Protein AF-A0A157ZU23-F1 (afdb_monomer)

Solvent-accessible surface area (backbone atoms only — not comparable to full-atom values): 8243 Å² total; per-residue (Å²): 116,68,64,63,53,50,52,46,50,53,50,59,50,55,56,52,58,66,78,33,81,89,51,60,60,65,58,28,46,33,52,41,35,35,52,50,30,45,47,37,69,76,36,25,72,59,53,50,55,42,74,74,29,70,69,54,45,63,60,47,52,63,51,51,52,53,48,21,50,50,51,48,52,53,48,14,63,70,57,73,46,77,67,54,74,68,62,32,53,52,51,33,50,52,41,43,50,53,52,51,52,52,53,49,54,50,40,38,42,48,62,70,54,36,63,69,56,36,71,78,30,77,46,42,62,52,46,14,52,54,52,34,52,54,49,48,63,57,47,48,56,72,46,67,56,70,87,79,82,74,133

Radius of gyration: 16.33 Å; Cα contacts (8 Å, |Δi|>4): 102; chains: 1; bounding box: 37×32×54 Å

Mean predicted aligned error: 6.75 Å

Secondary structure (DSSP, 8-state):
-HHHHHHHHHHHHHHHHHTTTTS-HHHHHHHHHHHHHHHHHH-HHHHHHHHT-HHHHHHHHHHHHHHHHHHHHHHHHHTTS---HHHHHHHHHHHHHHHHHHHHHHHIIIII--HHHHHH--SHHHHHHHHHHHHHHHHHHHHH-------

Organism: NCBI:txid1777144

Foldseek 3Di:
DVVVLVVVVVVLVVVLVVPQPPDDVLVSLLVSQLSVLVCCQVPVVSLVVLVPDPVSVVVVPVVLLVVLLVVQQSLCVQLVHHQDDPLSVVSSVVSSVLVVCSSVLSCCVRHVVPPVSCVCQVDSSRSSVVSSVVVCVVSCVSSVDDPPPDD

pLDDT: mean 82.94, std 15.42, range [38.16, 97.88]

Sequence (151 aa):
MFEVLNMFFDYIEGSRVSSSRNLPADDAILKANLWYSRAYASNANLFTAIHRNAELCKIREPRNDQWAMKVVHVSGRRRGRKFTGAERVEYAGTIRILITMTIETLSERYINNDALISEAFPGPDDIAKKISAIWHEVMKRYEAAPATGTA

Structure (mmCIF, N/CA/C/O backbone):
data_AF-A0A157ZU23-F1
#
_entry.id   AF-A0A157ZU23-F1
#
loop_
_atom_site.group_PDB
_atom_site.id
_atom_site.type_symbol
_atom_site.label_atom_id
_atom_site.label_alt_id
_atom_site.label_comp_id
_atom_site.label_asym_id
_atom_site.label_entity_id
_atom_site.label_seq_id
_atom_site.pdbx_PDB_ins_code
_atom_site.Cartn_x
_atom_site.Cartn_y
_atom_site.Cartn_z
_atom_site.occupancy
_atom_site.B_iso_or_equiv
_atom_site.auth_seq_id
_atom_site.auth_comp_id
_atom_site.auth_asym_id
_atom_site.auth_atom_id
_atom_site.pdbx_PDB_model_num
ATOM 1 N N . MET A 1 1 ? 2.911 18.208 -20.144 1.00 50.69 1 MET A N 1
ATOM 2 C CA . MET A 1 1 ? 3.487 17.083 -19.362 1.00 50.69 1 MET A CA 1
ATOM 3 C C . MET A 1 1 ? 2.789 16.907 -18.008 1.00 50.69 1 MET A C 1
ATOM 5 O O . MET A 1 1 ? 2.430 15.783 -17.695 1.00 50.69 1 MET A O 1
ATOM 9 N N . PHE A 1 2 ? 2.504 17.980 -17.252 1.00 54.06 2 PHE A N 1
ATOM 10 C CA . PHE A 1 2 ? 1.760 17.903 -15.978 1.00 54.06 2 PHE A CA 1
ATOM 11 C C . PHE A 1 2 ? 0.297 17.433 -16.099 1.00 54.06 2 PHE A C 1
ATOM 13 O O . PHE A 1 2 ? -0.149 16.661 -15.260 1.00 54.06 2 PHE A O 1
ATOM 20 N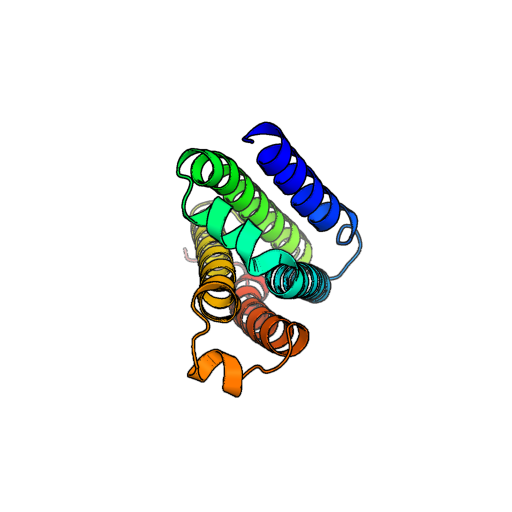 N . GLU A 1 3 ? -0.436 17.817 -17.151 1.00 56.53 3 GLU A N 1
ATOM 21 C CA . GLU A 1 3 ? -1.835 17.380 -17.344 1.00 56.53 3 GLU A CA 1
ATOM 22 C C . GLU A 1 3 ? -1.979 15.867 -17.528 1.00 56.53 3 GLU A C 1
ATOM 24 O O . GLU A 1 3 ? -2.853 15.260 -16.923 1.00 56.53 3 GLU A O 1
ATOM 29 N N . VAL A 1 4 ? -1.093 15.239 -18.307 1.00 56.56 4 VAL A N 1
ATOM 30 C CA . VAL A 1 4 ? -1.120 13.784 -18.535 1.00 56.56 4 VAL A CA 1
ATOM 31 C C . VAL A 1 4 ? -0.826 13.024 -17.240 1.00 56.56 4 VAL A C 1
ATOM 33 O O . VAL A 1 4 ? -1.454 12.006 -16.972 1.00 56.56 4 VAL A O 1
ATOM 36 N N . LEU A 1 5 ? 0.084 13.543 -16.408 1.00 57.50 5 LEU A N 1
ATOM 37 C CA . LEU A 1 5 ? 0.408 12.957 -15.106 1.00 57.50 5 LEU A CA 1
ATOM 38 C C . LEU A 1 5 ? -0.744 13.134 -14.105 1.00 57.50 5 LEU A C 1
ATOM 40 O O . LEU A 1 5 ? -1.093 12.177 -13.422 1.00 57.50 5 LEU A O 1
ATOM 44 N N . ASN A 1 6 ? -1.398 14.299 -14.077 1.00 55.69 6 ASN A N 1
ATOM 45 C CA . ASN A 1 6 ? -2.592 14.534 -13.255 1.00 55.69 6 ASN A CA 1
ATOM 46 C C . ASN A 1 6 ? -3.784 13.669 -13.689 1.00 55.69 6 ASN A C 1
ATOM 48 O O . ASN A 1 6 ? -4.418 13.036 -12.852 1.00 55.69 6 ASN A O 1
ATOM 52 N N . MET A 1 7 ? -4.047 13.571 -14.994 1.00 58.19 7 MET A N 1
ATOM 53 C CA . MET A 1 7 ? -5.101 12.716 -15.543 1.00 58.19 7 MET A CA 1
ATOM 54 C C . MET A 1 7 ? -4.823 11.236 -15.264 1.00 58.19 7 MET A C 1
ATOM 56 O O . MET A 1 7 ? -5.742 10.472 -14.974 1.00 58.19 7 MET A O 1
ATOM 60 N N . PHE A 1 8 ? -3.551 10.829 -15.297 1.00 60.91 8 PHE A N 1
ATOM 61 C CA . PHE A 1 8 ? -3.145 9.493 -14.886 1.00 60.91 8 PHE A CA 1
ATOM 62 C C . PHE A 1 8 ? -3.423 9.258 -13.399 1.00 60.91 8 PHE A C 1
ATOM 64 O O . PHE A 1 8 ? -4.016 8.238 -13.075 1.00 60.91 8 PHE A O 1
ATOM 71 N N . PHE A 1 9 ? -3.103 10.198 -12.504 1.00 61.72 9 PHE A N 1
ATOM 72 C CA . PHE A 1 9 ? -3.485 10.098 -11.090 1.00 61.72 9 PHE A CA 1
ATOM 73 C C . PHE A 1 9 ? -4.997 9.986 -10.894 1.00 61.72 9 PHE A C 1
ATOM 75 O O . PHE A 1 9 ? -5.459 9.100 -10.178 1.00 61.72 9 PHE A O 1
ATOM 82 N N . ASP A 1 10 ? -5.780 10.824 -11.568 1.00 62.03 10 ASP A N 1
ATOM 83 C CA . ASP A 1 10 ? -7.240 10.782 -11.481 1.00 62.03 10 ASP A CA 1
ATOM 84 C C . ASP A 1 10 ? -7.806 9.448 -11.994 1.00 62.03 10 ASP A C 1
ATOM 86 O O . ASP A 1 10 ? -8.720 8.882 -11.390 1.00 62.03 10 ASP A O 1
ATOM 90 N N . TYR A 1 11 ? -7.216 8.889 -13.053 1.00 62.81 11 TYR A N 1
ATOM 91 C CA . TYR A 1 11 ? -7.568 7.575 -13.591 1.00 62.81 11 TYR A CA 1
ATOM 92 C C . TYR A 1 11 ? -7.179 6.424 -12.650 1.00 62.81 11 TYR A C 1
ATOM 94 O O . TYR A 1 11 ? -8.015 5.570 -12.335 1.00 62.81 11 TYR A O 1
ATOM 102 N N . ILE A 1 12 ? -5.930 6.412 -12.171 1.00 60.16 12 ILE A N 1
ATOM 103 C CA . ILE A 1 12 ? -5.393 5.466 -11.181 1.00 60.16 12 ILE A CA 1
ATOM 104 C C . ILE A 1 12 ? -6.323 5.396 -9.968 1.00 60.16 12 ILE A C 1
ATOM 106 O O . ILE A 1 12 ? -6.703 4.323 -9.494 1.00 60.16 12 ILE A O 1
ATOM 110 N N . GLU A 1 13 ? -6.730 6.556 -9.470 1.00 59.91 13 GLU A N 1
ATOM 111 C CA . GLU A 1 13 ? -7.409 6.664 -8.188 1.00 59.91 13 GLU A CA 1
ATOM 112 C C . GLU A 1 13 ? -8.930 6.537 -8.305 1.00 59.91 13 GLU A C 1
ATOM 114 O O . GLU A 1 13 ? -9.559 5.927 -7.435 1.00 59.91 13 GLU A O 1
ATOM 119 N N . GLY A 1 14 ? -9.533 7.005 -9.403 1.00 56.31 14 GLY A N 1
ATOM 120 C CA . GLY A 1 14 ? -10.939 6.747 -9.725 1.00 56.31 14 GLY A CA 1
ATOM 121 C C . GLY A 1 14 ? -11.224 5.249 -9.883 1.00 56.31 14 GLY A C 1
ATOM 122 O O . GLY A 1 14 ? -12.216 4.733 -9.356 1.00 56.31 14 GLY A O 1
ATOM 123 N N . SER A 1 15 ? -10.294 4.525 -10.510 1.00 56.72 15 SER A N 1
ATOM 124 C CA . SER A 1 15 ? -10.354 3.067 -10.691 1.00 56.72 15 SER A CA 1
ATOM 125 C C . SER A 1 15 ? -10.174 2.299 -9.373 1.00 56.72 15 SER A C 1
ATOM 127 O O . SER A 1 15 ? -10.842 1.288 -9.129 1.00 56.72 15 SER A O 1
ATOM 129 N N . ARG A 1 16 ? -9.316 2.802 -8.474 1.00 58.62 16 ARG A N 1
ATOM 130 C CA . ARG A 1 16 ? -9.091 2.242 -7.127 1.00 58.62 16 ARG A CA 1
ATOM 131 C C . ARG A 1 16 ? -10.356 2.294 -6.257 1.00 58.62 16 ARG A C 1
ATOM 133 O O . ARG A 1 16 ? -10.654 1.341 -5.535 1.00 58.62 16 ARG A O 1
ATOM 140 N N . VAL A 1 17 ? -11.108 3.396 -6.316 1.00 50.75 17 VAL A N 1
ATOM 141 C CA . VAL A 1 17 ? -12.274 3.653 -5.444 1.00 50.75 17 VAL A CA 1
ATOM 142 C C . VAL A 1 17 ? -13.557 2.965 -5.932 1.00 50.75 17 VAL A C 1
ATOM 144 O O . VAL A 1 17 ? -14.401 2.599 -5.112 1.00 50.75 17 VAL A O 1
ATOM 147 N N . SER A 1 18 ? -13.736 2.769 -7.242 1.00 50.38 18 SER A N 1
ATOM 148 C CA . SER A 1 18 ? -14.958 2.151 -7.788 1.00 50.38 18 SER A CA 1
ATOM 149 C C . SER A 1 18 ? -15.070 0.659 -7.458 1.00 50.38 18 SER A C 1
ATOM 151 O O . SER A 1 18 ? -16.164 0.136 -7.250 1.00 50.38 18 SER A O 1
ATOM 153 N N . SER A 1 19 ? -13.935 -0.028 -7.345 1.00 48.38 19 SER A N 1
ATOM 154 C CA . SER A 1 19 ? -13.885 -1.488 -7.347 1.00 48.38 19 SER A CA 1
ATOM 155 C C . SER A 1 19 ? -14.069 -2.154 -5.971 1.00 48.38 19 SER A C 1
ATOM 157 O O . SER A 1 19 ? -14.148 -3.383 -5.903 1.00 48.38 19 SER A O 1
ATOM 159 N N . SER A 1 20 ? -14.165 -1.368 -4.892 1.00 52.06 20 SER A N 1
ATOM 160 C CA . SER A 1 20 ? -14.112 -1.820 -3.488 1.00 52.06 20 SER A CA 1
ATOM 161 C C . SER A 1 20 ? -15.366 -1.516 -2.656 1.00 52.06 20 SER A C 1
ATOM 163 O O . SER A 1 20 ? -15.439 -1.894 -1.488 1.00 52.06 20 SER A O 1
ATOM 165 N N . ARG A 1 21 ? -16.374 -0.851 -3.236 1.00 53.19 21 ARG A N 1
ATOM 166 C CA . ARG A 1 21 ? -17.487 -0.240 -2.485 1.00 53.19 21 ARG A CA 1
ATOM 167 C C . ARG A 1 21 ? -18.384 -1.245 -1.728 1.00 53.19 21 ARG A C 1
ATOM 169 O O . ARG A 1 21 ? -18.990 -0.851 -0.737 1.00 53.19 21 ARG A O 1
ATOM 176 N N . ASN A 1 22 ? -18.393 -2.519 -2.142 1.00 59.53 22 ASN A N 1
ATOM 177 C CA . ASN A 1 22 ? -19.208 -3.603 -1.562 1.00 59.53 22 ASN A CA 1
ATOM 178 C C . ASN A 1 22 ? -18.387 -4.791 -1.014 1.00 59.53 22 ASN A C 1
ATOM 180 O O . ASN A 1 22 ? -18.965 -5.831 -0.712 1.00 59.53 22 ASN A O 1
ATOM 184 N N . LEU A 1 23 ? -17.057 -4.680 -0.915 1.00 60.06 23 LEU A N 1
ATOM 185 C CA . LEU A 1 23 ? -16.202 -5.790 -0.473 1.00 60.06 23 LEU A CA 1
ATOM 186 C C . LEU A 1 23 ? -15.902 -5.735 1.041 1.00 60.06 23 LEU A C 1
ATOM 188 O O . LEU A 1 23 ? -15.835 -4.640 1.622 1.00 60.06 23 LEU A O 1
ATOM 192 N N . PRO A 1 24 ? -15.642 -6.889 1.692 1.00 66.88 24 PRO A N 1
ATOM 193 C CA . PRO A 1 24 ? -14.839 -6.936 2.919 1.00 66.88 24 PRO A CA 1
ATOM 194 C C . PRO A 1 24 ? -13.533 -6.140 2.721 1.00 66.88 24 PRO A C 1
ATOM 196 O O . PRO A 1 24 ? -13.051 -6.028 1.600 1.00 66.88 24 PRO A O 1
ATOM 199 N N . ALA A 1 25 ? -12.957 -5.501 3.749 1.00 69.19 25 ALA A N 1
ATOM 200 C CA . ALA A 1 25 ? -11.850 -4.548 3.503 1.00 69.19 25 ALA A CA 1
ATOM 201 C C . ALA A 1 25 ? -10.601 -5.331 3.275 1.00 69.19 25 ALA A C 1
ATOM 203 O O . ALA A 1 25 ? -9.746 -4.813 2.585 1.00 69.19 25 ALA A O 1
ATOM 204 N N . ASP A 1 26 ? -10.520 -6.545 3.800 1.00 71.19 26 ASP A N 1
ATOM 205 C CA . ASP A 1 26 ? -9.399 -7.392 3.496 1.00 71.19 26 ASP A CA 1
ATOM 206 C C . ASP A 1 26 ? -9.351 -7.655 1.986 1.00 71.19 26 ASP A C 1
ATOM 208 O O . ASP A 1 26 ? -8.363 -7.332 1.329 1.00 71.19 26 ASP A O 1
ATOM 212 N N . ASP A 1 27 ? -10.492 -8.016 1.397 1.00 76.50 27 ASP A N 1
ATOM 213 C CA . ASP A 1 27 ? -10.643 -8.135 -0.054 1.00 76.50 27 ASP A CA 1
ATOM 214 C C . ASP A 1 27 ? -10.464 -6.795 -0.785 1.00 76.50 27 ASP A C 1
ATOM 216 O O . ASP A 1 27 ? -9.873 -6.745 -1.861 1.00 76.50 27 ASP A O 1
ATOM 220 N N . ALA A 1 28 ? -10.951 -5.684 -0.226 1.00 76.94 28 ALA A N 1
ATOM 221 C CA . ALA A 1 28 ? -10.801 -4.358 -0.824 1.00 76.94 28 ALA A CA 1
ATOM 222 C C . ALA A 1 28 ? -9.342 -3.879 -0.834 1.00 76.94 28 ALA A C 1
ATOM 224 O O . ALA A 1 28 ? -8.908 -3.250 -1.799 1.00 76.94 28 ALA A O 1
ATOM 225 N N . ILE A 1 29 ? -8.597 -4.163 0.233 1.00 84.31 29 ILE A N 1
ATOM 226 C CA . ILE A 1 29 ? -7.180 -3.849 0.402 1.00 84.31 29 ILE A CA 1
ATOM 227 C C . ILE A 1 29 ? -6.371 -4.741 -0.516 1.00 84.31 29 ILE A C 1
ATOM 229 O O . ILE A 1 29 ? -5.553 -4.219 -1.266 1.00 84.31 29 ILE A O 1
ATOM 233 N N . LEU A 1 30 ? -6.655 -6.045 -0.543 1.00 88.25 30 LEU A N 1
ATOM 234 C CA . LEU A 1 30 ? -6.020 -6.962 -1.478 1.00 88.25 30 LEU A CA 1
ATOM 235 C C . LEU A 1 30 ? -6.252 -6.518 -2.920 1.00 88.25 30 LEU A C 1
ATOM 237 O O . LEU A 1 30 ? -5.304 -6.407 -3.692 1.00 88.25 30 LEU A O 1
ATOM 241 N N . LYS A 1 31 ? -7.489 -6.176 -3.282 1.00 84.12 31 LYS A N 1
ATOM 242 C CA . LYS A 1 31 ? -7.821 -5.683 -4.620 1.00 84.12 31 LYS A CA 1
ATOM 243 C C . LYS A 1 31 ? -7.110 -4.371 -4.950 1.00 84.12 31 LYS A C 1
ATOM 245 O O . LYS A 1 31 ? -6.607 -4.223 -6.062 1.00 84.12 31 LYS A O 1
ATOM 250 N N . ALA A 1 32 ? -7.030 -3.440 -3.999 1.00 83.94 32 ALA A N 1
ATOM 251 C CA . ALA A 1 32 ? -6.288 -2.197 -4.177 1.00 83.94 32 ALA A CA 1
ATOM 252 C C . ALA A 1 32 ? -4.783 -2.458 -4.356 1.00 83.94 32 ALA A C 1
ATOM 254 O O . ALA A 1 32 ? -4.185 -1.931 -5.289 1.00 83.94 32 ALA A O 1
ATOM 255 N N . ASN A 1 33 ? -4.181 -3.301 -3.518 1.00 90.44 33 ASN A N 1
ATOM 256 C CA . ASN A 1 33 ? -2.758 -3.633 -3.569 1.00 90.44 33 ASN A CA 1
ATOM 257 C C . ASN A 1 33 ? -2.393 -4.425 -4.830 1.00 90.44 33 ASN A C 1
ATOM 259 O O . ASN A 1 33 ? -1.346 -4.168 -5.420 1.00 90.44 33 ASN A O 1
ATOM 263 N N . LEU A 1 34 ? -3.263 -5.329 -5.292 1.00 90.88 34 LEU A N 1
ATOM 264 C CA . LEU A 1 34 ? -3.123 -6.012 -6.582 1.00 90.88 34 LEU A CA 1
ATOM 265 C C . LEU A 1 34 ? -3.107 -5.006 -7.726 1.00 90.88 34 LEU A C 1
ATOM 267 O O . LEU A 1 34 ? -2.230 -5.047 -8.586 1.00 90.88 34 LEU A O 1
ATOM 271 N N . TRP A 1 35 ? -4.065 -4.079 -7.720 1.00 87.06 35 TRP A N 1
ATOM 272 C CA . TRP A 1 35 ? -4.144 -3.039 -8.732 1.00 87.06 35 TRP A CA 1
ATOM 273 C C . TRP A 1 35 ? -2.871 -2.172 -8.737 1.00 87.06 35 TRP A C 1
ATOM 275 O O . TRP A 1 35 ? -2.273 -1.998 -9.797 1.00 87.06 35 TRP A O 1
ATOM 285 N N . TYR A 1 36 ? -2.388 -1.720 -7.570 1.00 86.75 36 TYR A N 1
ATOM 286 C CA . TYR A 1 36 ? -1.148 -0.935 -7.482 1.00 86.75 36 TYR A CA 1
ATOM 287 C C . TYR A 1 36 ? 0.074 -1.713 -7.948 1.00 86.75 36 TYR A C 1
ATOM 289 O O . TYR A 1 36 ? 0.852 -1.194 -8.741 1.00 86.75 36 TYR A O 1
ATOM 297 N N . SER A 1 37 ? 0.237 -2.953 -7.494 1.00 93.25 37 SER A N 1
ATOM 298 C CA . SER A 1 37 ? 1.420 -3.752 -7.828 1.00 93.25 37 SER A CA 1
ATOM 299 C C . SER A 1 37 ? 1.498 -4.016 -9.331 1.00 93.25 37 SER A C 1
ATOM 301 O O . SER A 1 37 ? 2.550 -3.848 -9.943 1.00 93.25 37 SER A O 1
ATOM 303 N N . ARG A 1 38 ? 0.359 -4.321 -9.965 1.00 93.31 38 ARG A N 1
ATOM 304 C CA . ARG A 1 38 ? 0.264 -4.474 -11.425 1.00 93.31 38 ARG A CA 1
ATOM 305 C C . ARG A 1 38 ? 0.499 -3.157 -12.164 1.00 93.31 38 ARG A C 1
ATOM 307 O O . ARG A 1 38 ? 1.142 -3.160 -13.214 1.00 93.31 38 ARG A O 1
ATOM 314 N N . ALA A 1 39 ? 0.007 -2.039 -11.628 1.00 88.69 39 ALA A N 1
ATOM 315 C CA . ALA A 1 39 ? 0.233 -0.720 -12.208 1.00 88.69 39 ALA A CA 1
ATOM 316 C C . ALA A 1 39 ? 1.721 -0.341 -12.180 1.00 88.69 39 ALA A C 1
ATOM 318 O O . ALA A 1 39 ? 2.231 0.097 -13.210 1.00 88.69 39 ALA A O 1
ATOM 319 N N . TYR A 1 40 ? 2.418 -0.556 -11.059 1.00 92.25 40 TYR A N 1
ATOM 320 C CA . TYR A 1 40 ? 3.865 -0.342 -10.948 1.00 92.25 40 TYR A CA 1
ATOM 321 C C . TYR A 1 40 ? 4.643 -1.245 -11.907 1.00 92.25 40 TYR A C 1
ATOM 323 O O . TYR A 1 40 ? 5.472 -0.746 -12.661 1.00 92.25 40 TYR A O 1
ATOM 331 N N . ALA A 1 41 ? 4.316 -2.540 -11.953 1.00 94.25 41 ALA A N 1
ATOM 332 C CA . AL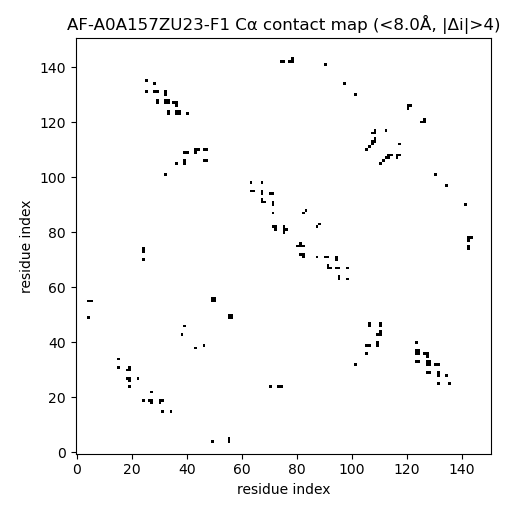A A 1 41 ? 4.961 -3.484 -12.864 1.00 94.25 41 ALA A CA 1
ATOM 333 C C . ALA A 1 41 ? 4.807 -3.083 -14.342 1.00 94.25 41 ALA A C 1
ATOM 335 O O . ALA A 1 41 ? 5.747 -3.208 -15.120 1.00 94.25 41 ALA A O 1
ATOM 336 N N . SER A 1 42 ? 3.634 -2.570 -14.726 1.00 91.44 42 SER A N 1
ATOM 337 C CA . SER A 1 42 ? 3.341 -2.209 -16.121 1.00 91.44 42 SER A CA 1
ATOM 338 C C . SER A 1 42 ? 3.803 -0.797 -16.500 1.00 91.44 42 SER A C 1
ATOM 340 O O . SER A 1 42 ? 3.914 -0.491 -17.683 1.00 91.44 42 SER A O 1
ATOM 342 N N . ASN A 1 43 ? 4.036 0.086 -15.521 1.00 89.44 43 ASN A N 1
ATOM 343 C CA . ASN A 1 43 ? 4.264 1.518 -15.753 1.00 89.44 43 ASN A CA 1
ATOM 344 C C . ASN A 1 43 ? 5.420 2.085 -14.909 1.00 89.44 43 ASN A C 1
ATOM 346 O O . ASN A 1 43 ? 5.368 3.250 -14.513 1.00 89.44 43 ASN A O 1
ATOM 350 N N . ALA A 1 44 ? 6.458 1.295 -14.621 1.00 88.94 44 ALA A N 1
ATOM 351 C CA . ALA A 1 44 ? 7.551 1.683 -13.723 1.00 88.94 44 ALA A CA 1
ATOM 352 C C . ALA A 1 44 ? 8.132 3.074 -14.041 1.00 88.94 44 ALA A C 1
ATOM 354 O O . ALA A 1 44 ? 8.190 3.927 -13.163 1.00 88.94 44 ALA A O 1
ATOM 355 N N . ASN A 1 45 ? 8.433 3.363 -15.313 1.00 87.31 45 ASN A N 1
ATOM 356 C CA . ASN A 1 45 ? 8.962 4.664 -15.751 1.00 87.31 45 ASN A CA 1
ATOM 357 C C . ASN A 1 45 ? 8.044 5.852 -15.417 1.00 87.31 45 ASN A C 1
ATOM 359 O O . ASN A 1 45 ? 8.517 6.947 -15.109 1.00 87.31 45 ASN A O 1
ATOM 363 N N . LEU A 1 46 ? 6.728 5.642 -15.468 1.00 85.81 46 LEU A N 1
ATOM 364 C CA . LEU A 1 46 ? 5.739 6.662 -15.143 1.00 85.81 46 LEU A CA 1
ATOM 365 C C . LEU A 1 46 ? 5.702 6.927 -13.636 1.00 85.81 46 LEU A C 1
ATOM 367 O O . LEU A 1 46 ? 5.698 8.082 -13.210 1.00 85.81 46 LEU A O 1
ATOM 371 N N . PHE A 1 47 ? 5.760 5.867 -12.826 1.00 85.94 47 PHE A N 1
ATOM 372 C CA . PHE A 1 47 ? 5.888 5.999 -11.376 1.00 85.94 47 PHE A CA 1
ATOM 373 C C . PHE A 1 47 ? 7.232 6.619 -10.968 1.00 85.94 47 PHE A C 1
ATOM 375 O O . PHE A 1 47 ? 7.251 7.455 -10.069 1.00 85.94 47 PHE A O 1
ATOM 382 N N . THR A 1 48 ? 8.330 6.332 -11.673 1.00 88.62 48 THR A N 1
ATOM 383 C CA . THR A 1 48 ? 9.618 7.023 -11.491 1.00 88.62 48 THR A CA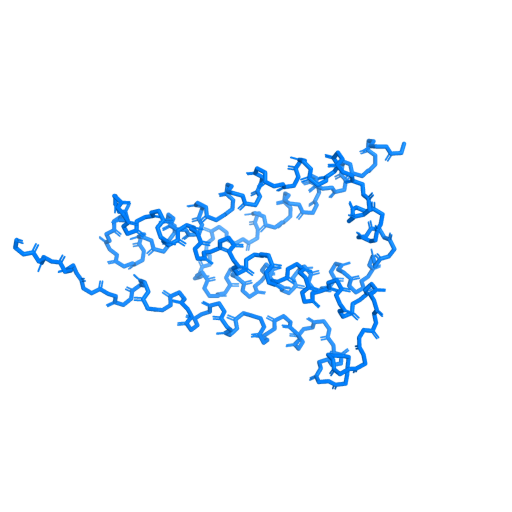 1
ATOM 384 C C . THR A 1 48 ? 9.480 8.531 -11.697 1.00 88.62 48 THR A C 1
ATOM 386 O O . THR A 1 48 ? 9.960 9.317 -10.879 1.00 88.62 48 THR A O 1
ATOM 389 N N . ALA A 1 49 ? 8.807 8.955 -12.771 1.00 86.00 49 ALA A N 1
ATOM 390 C CA . ALA A 1 49 ? 8.583 10.373 -13.057 1.00 86.00 49 ALA A CA 1
ATOM 391 C C . ALA A 1 49 ? 7.712 11.049 -11.987 1.00 86.00 49 ALA A C 1
ATOM 393 O O . ALA A 1 49 ? 7.986 12.181 -11.591 1.00 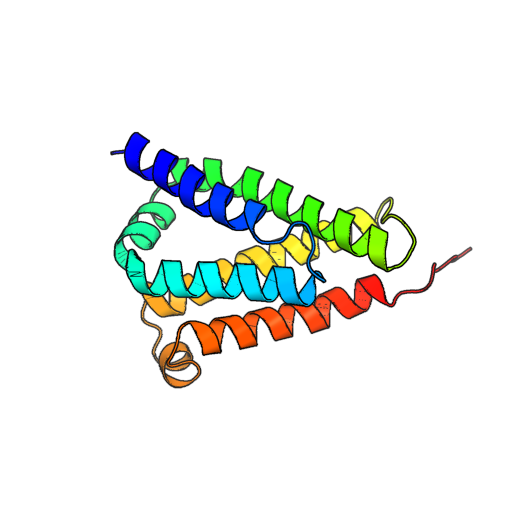86.00 49 ALA A O 1
ATOM 394 N N . ILE A 1 50 ? 6.697 10.338 -11.491 1.00 83.06 50 ILE A N 1
ATOM 395 C CA . ILE A 1 50 ? 5.845 10.781 -10.385 1.00 83.06 50 ILE A CA 1
ATOM 396 C C . ILE A 1 50 ? 6.664 11.002 -9.110 1.00 83.06 50 ILE A C 1
ATOM 398 O O . ILE A 1 50 ? 6.577 12.071 -8.512 1.00 83.06 50 ILE A O 1
ATOM 402 N N . HIS A 1 51 ? 7.467 10.017 -8.702 1.00 83.44 51 HIS A N 1
ATOM 403 C CA . HIS A 1 51 ? 8.234 10.071 -7.453 1.00 83.44 51 HIS A CA 1
ATOM 404 C C . HIS A 1 51 ? 9.306 11.159 -7.449 1.00 83.44 51 HIS A C 1
ATOM 406 O O . HIS A 1 51 ? 9.605 11.730 -6.404 1.00 83.44 51 HIS A O 1
ATOM 412 N N . ARG A 1 52 ? 9.852 11.496 -8.620 1.00 85.75 52 ARG A N 1
ATOM 413 C CA . ARG A 1 52 ? 10.843 12.571 -8.777 1.00 85.75 52 ARG A CA 1
ATOM 414 C C . ARG A 1 52 ? 10.228 13.970 -8.859 1.00 85.75 52 ARG A C 1
ATOM 416 O O . ARG A 1 52 ? 10.967 14.951 -8.883 1.00 85.75 52 ARG A O 1
ATOM 423 N N . ASN A 1 53 ? 8.902 14.089 -8.926 1.00 85.25 53 ASN A N 1
ATOM 424 C CA . ASN A 1 53 ? 8.221 15.365 -9.107 1.00 85.25 53 ASN A CA 1
ATOM 425 C C . ASN A 1 53 ? 7.529 15.820 -7.813 1.00 85.25 53 ASN A C 1
ATOM 427 O O . ASN A 1 53 ? 6.499 15.280 -7.410 1.00 85.25 53 ASN A O 1
ATOM 431 N N . ALA A 1 54 ? 8.072 16.868 -7.191 1.00 84.88 54 ALA A N 1
ATOM 432 C CA . ALA A 1 54 ? 7.574 17.387 -5.919 1.00 84.88 54 ALA A CA 1
ATOM 433 C C . ALA A 1 54 ? 6.110 17.864 -5.975 1.00 84.88 54 ALA A C 1
ATOM 435 O O . ALA A 1 54 ? 5.369 17.658 -5.015 1.00 84.88 54 ALA A O 1
ATOM 436 N N . GLU A 1 55 ? 5.666 18.462 -7.083 1.00 82.38 55 GLU A N 1
ATOM 437 C CA . GLU A 1 55 ? 4.283 18.941 -7.224 1.00 82.38 55 GLU A CA 1
ATOM 438 C C . GLU A 1 55 ? 3.289 17.781 -7.328 1.00 82.38 55 GLU A C 1
ATOM 440 O O . GLU A 1 55 ? 2.220 17.811 -6.722 1.00 82.38 55 GLU A O 1
ATOM 445 N N . LEU A 1 56 ? 3.668 16.704 -8.016 1.00 77.56 56 LEU A N 1
ATOM 446 C CA . LEU A 1 56 ? 2.855 15.490 -8.074 1.00 77.56 56 LEU A CA 1
ATOM 447 C C . LEU A 1 56 ? 2.801 14.773 -6.722 1.00 77.56 56 LEU A C 1
ATOM 449 O O . LEU A 1 56 ? 1.737 14.298 -6.318 1.00 77.56 56 LEU A O 1
ATOM 453 N N . CYS A 1 57 ? 3.906 14.760 -5.975 1.00 78.50 57 CYS A N 1
ATOM 454 C CA . CYS A 1 57 ? 3.904 14.290 -4.591 1.00 78.50 57 CYS A CA 1
ATOM 455 C C . CYS A 1 57 ? 2.936 15.112 -3.721 1.00 78.50 57 CYS A C 1
ATOM 457 O O . CYS A 1 57 ? 2.127 14.524 -3.005 1.00 78.50 57 CYS A O 1
ATOM 459 N N . LYS A 1 58 ? 2.927 16.449 -3.840 1.00 80.88 58 LYS A N 1
ATOM 460 C CA . LYS A 1 58 ? 1.985 17.325 -3.111 1.00 80.88 58 LYS A CA 1
ATOM 461 C C . LYS A 1 58 ? 0.517 17.043 -3.435 1.00 80.88 58 LYS A C 1
ATOM 463 O O . LYS A 1 58 ? -0.327 17.209 -2.562 1.00 80.88 58 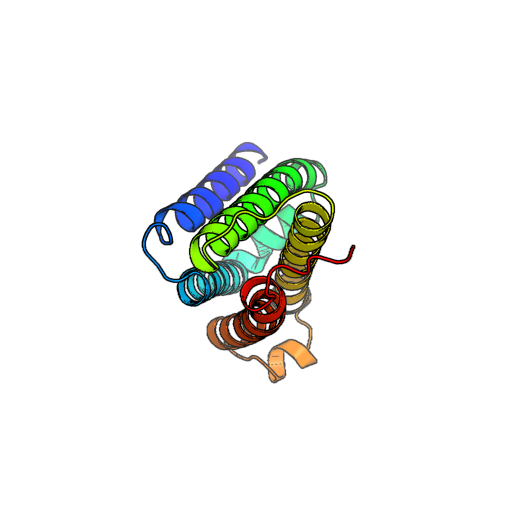LYS A O 1
ATOM 468 N N . ILE A 1 59 ? 0.201 16.608 -4.655 1.00 79.19 59 ILE A N 1
ATOM 469 C CA . ILE A 1 59 ? -1.167 16.216 -5.034 1.00 79.19 59 ILE A CA 1
ATOM 470 C C . ILE A 1 59 ? -1.535 14.858 -4.425 1.00 79.19 59 ILE A C 1
ATOM 472 O O . ILE A 1 59 ? -2.665 14.671 -3.974 1.00 79.19 59 ILE A O 1
ATOM 476 N N . ARG A 1 60 ? -0.589 13.917 -4.381 1.00 79.56 60 ARG A N 1
ATOM 477 C CA . ARG A 1 60 ? -0.805 12.549 -3.891 1.00 79.56 60 ARG A CA 1
ATOM 478 C C . ARG A 1 60 ? -1.017 12.480 -2.376 1.00 79.56 60 ARG A C 1
ATOM 480 O O . ARG A 1 60 ? -1.849 11.700 -1.917 1.00 79.56 60 ARG A O 1
ATOM 487 N N . GLU A 1 61 ? -0.292 13.275 -1.588 1.00 83.50 61 GLU A N 1
ATOM 488 C CA . GLU A 1 61 ? -0.336 13.170 -0.120 1.00 83.50 61 GLU A CA 1
ATOM 489 C C . GLU A 1 61 ? -1.732 13.432 0.489 1.00 83.50 61 GLU A C 1
ATOM 491 O O . GLU A 1 61 ? -2.217 12.555 1.210 1.00 83.50 61 GLU A O 1
ATOM 496 N N . PRO A 1 62 ? -2.465 14.512 0.141 1.00 83.81 62 PRO A N 1
ATOM 497 C CA . PRO A 1 62 ? -3.834 14.717 0.626 1.00 83.81 62 PRO A CA 1
ATOM 498 C C . PRO A 1 62 ? -4.786 13.579 0.243 1.00 83.81 62 PRO A C 1
ATOM 500 O O . PRO A 1 62 ? -5.738 13.270 0.961 1.00 83.81 62 PRO A O 1
ATOM 503 N N . ARG A 1 63 ? -4.548 12.929 -0.898 1.00 80.50 63 ARG A N 1
ATOM 504 C CA . ARG A 1 63 ? -5.372 11.809 -1.366 1.00 80.50 63 ARG A CA 1
ATOM 505 C C . ARG A 1 63 ? -5.066 10.530 -0.590 1.00 80.50 63 ARG A C 1
ATOM 507 O O . ARG A 1 63 ? -5.993 9.803 -0.225 1.00 80.50 63 ARG A O 1
ATOM 514 N N . ASN A 1 64 ? -3.799 10.295 -0.253 1.00 85.12 64 ASN A N 1
ATOM 515 C CA . ASN A 1 64 ? -3.402 9.243 0.678 1.00 85.12 64 ASN A CA 1
ATOM 516 C C . ASN A 1 64 ? -4.011 9.468 2.072 1.00 85.12 64 ASN A C 1
ATOM 518 O O . ASN A 1 64 ? -4.509 8.509 2.665 1.00 85.12 64 ASN A O 1
ATOM 522 N N . ASP A 1 65 ? -4.060 10.712 2.561 1.00 87.75 65 ASP A N 1
ATOM 523 C CA . ASP A 1 65 ? -4.732 11.059 3.825 1.00 87.75 65 ASP A CA 1
ATOM 524 C C . ASP A 1 65 ? -6.225 10.715 3.769 1.00 87.75 65 ASP A C 1
ATOM 526 O O . ASP A 1 65 ? -6.755 10.014 4.634 1.00 87.75 65 ASP A O 1
ATOM 530 N N . GLN A 1 66 ? -6.915 11.144 2.709 1.00 84.38 66 GLN A N 1
ATOM 531 C CA . GLN A 1 66 ? -8.328 10.822 2.506 1.00 84.38 66 GLN A CA 1
ATOM 532 C C . GLN A 1 66 ? -8.568 9.312 2.421 1.00 84.38 66 GLN A C 1
ATOM 534 O O . GLN A 1 66 ? -9.572 8.815 2.940 1.00 84.38 66 GLN A O 1
ATOM 539 N N . TRP A 1 67 ? -7.670 8.570 1.770 1.00 82.81 67 TRP A N 1
ATOM 540 C CA . TRP A 1 67 ? -7.765 7.118 1.702 1.00 82.81 67 TRP A CA 1
ATOM 541 C C . TRP A 1 67 ? -7.596 6.472 3.076 1.00 82.81 67 TRP A C 1
ATOM 543 O O . TRP A 1 67 ? -8.423 5.641 3.452 1.00 82.81 67 TRP A O 1
ATOM 553 N N . ALA A 1 68 ? -6.606 6.902 3.859 1.00 90.00 68 ALA A N 1
ATOM 554 C CA . ALA A 1 68 ? -6.429 6.421 5.224 1.00 90.00 68 ALA A CA 1
ATOM 555 C C . ALA A 1 68 ? -7.693 6.642 6.062 1.00 90.00 68 ALA A C 1
ATOM 557 O O . ALA A 1 68 ? -8.192 5.720 6.710 1.00 90.00 68 ALA A O 1
ATOM 558 N N . MET A 1 69 ? -8.301 7.824 5.948 1.00 89.31 69 MET A N 1
ATOM 559 C CA . MET A 1 69 ? -9.546 8.121 6.649 1.00 89.31 69 MET A CA 1
ATOM 560 C C . MET A 1 69 ? -10.728 7.257 6.195 1.00 89.31 69 MET A C 1
ATOM 562 O O . MET A 1 69 ? -11.562 6.876 7.023 1.00 89.31 69 MET A O 1
ATOM 566 N N . LYS A 1 70 ? -10.808 6.909 4.905 1.00 84.00 70 LYS A N 1
ATOM 567 C CA . LYS A 1 70 ? -11.818 5.972 4.386 1.00 84.00 70 LYS A CA 1
ATOM 568 C C . LYS A 1 70 ? -11.638 4.577 4.983 1.00 84.00 70 LYS A C 1
ATOM 570 O O . LYS A 1 70 ? -12.629 3.983 5.407 1.00 84.00 70 LYS A O 1
ATOM 575 N N . VAL A 1 71 ? -10.404 4.078 5.073 1.00 86.38 71 VAL A N 1
ATOM 576 C CA . VAL A 1 71 ? -10.106 2.777 5.698 1.00 86.38 71 VAL A CA 1
ATOM 577 C C . VAL A 1 71 ? -10.520 2.778 7.170 1.00 86.38 71 VAL A C 1
ATOM 579 O O . VAL A 1 71 ? -11.255 1.882 7.587 1.00 86.38 71 VAL A O 1
ATOM 582 N N . VAL A 1 72 ? -10.158 3.815 7.935 1.00 90.19 72 VAL A N 1
ATOM 583 C CA . VAL A 1 72 ? -10.568 3.969 9.346 1.00 90.19 72 VAL A CA 1
ATOM 584 C C . VAL A 1 72 ? -12.092 3.975 9.486 1.00 90.19 72 VAL A C 1
ATOM 586 O O . VAL A 1 72 ? -12.650 3.288 10.343 1.00 90.19 72 VAL A O 1
ATOM 589 N N . HIS A 1 73 ? -12.794 4.714 8.622 1.00 86.50 73 HIS A N 1
ATOM 590 C CA . HIS A 1 73 ? -14.256 4.759 8.630 1.00 86.50 73 HIS A CA 1
ATOM 591 C C . HIS A 1 73 ? -14.880 3.380 8.367 1.00 86.50 73 HIS A C 1
ATOM 593 O O . HIS A 1 73 ? -15.783 2.960 9.093 1.00 86.50 73 HIS A O 1
ATOM 599 N N . VAL A 1 74 ? -14.401 2.666 7.345 1.00 83.00 74 VAL A N 1
ATOM 600 C CA . VAL A 1 74 ? -14.903 1.333 6.981 1.00 83.00 74 VAL A CA 1
ATOM 601 C C . VAL A 1 74 ? -14.629 0.317 8.089 1.00 83.00 74 VAL A C 1
ATOM 603 O O . VAL A 1 74 ? -15.546 -0.411 8.465 1.00 83.00 74 VAL A O 1
ATOM 606 N N . SER A 1 75 ? -13.423 0.324 8.654 1.00 85.94 75 SER A N 1
ATOM 607 C CA . SER A 1 75 ? -13.043 -0.529 9.788 1.00 85.94 75 SER A CA 1
ATOM 608 C C . SER A 1 75 ? -13.960 -0.279 10.994 1.00 85.94 75 SER A C 1
ATOM 610 O O . SER A 1 75 ? -14.446 -1.209 11.632 1.00 85.94 75 SER A O 1
ATOM 612 N N . GLY A 1 76 ? -14.289 0.994 11.261 1.00 87.44 76 GLY A N 1
ATOM 613 C CA . GLY A 1 76 ? -15.193 1.387 12.345 1.00 87.44 76 GLY A CA 1
ATOM 614 C C . GLY A 1 76 ? -16.605 0.825 12.169 1.00 87.44 76 GLY A C 1
ATOM 615 O O . GLY A 1 76 ? -17.221 0.359 13.125 1.00 87.44 76 GLY A O 1
ATOM 616 N N . ARG A 1 77 ? -17.117 0.806 10.932 1.00 82.94 77 ARG A N 1
ATOM 617 C CA . ARG A 1 77 ? -18.415 0.176 10.644 1.00 82.94 77 ARG A CA 1
ATOM 618 C C . ARG A 1 77 ? -18.409 -1.325 10.941 1.00 82.94 77 ARG A C 1
ATOM 620 O O . ARG A 1 77 ? -19.425 -1.836 11.391 1.00 82.94 77 ARG A O 1
ATOM 627 N N . ARG A 1 78 ? -17.290 -2.021 10.727 1.00 78.12 78 ARG A N 1
ATOM 628 C CA . ARG A 1 78 ? -17.211 -3.479 10.923 1.00 78.12 78 ARG A CA 1
ATOM 629 C C . ARG A 1 78 ? -17.112 -3.917 12.356 1.00 78.12 78 ARG A C 1
ATOM 631 O O . ARG A 1 78 ? -17.821 -4.829 12.753 1.00 78.12 78 ARG A O 1
ATOM 638 N N . ARG A 1 79 ? -16.292 -3.228 13.140 1.00 84.19 79 ARG A N 1
ATOM 639 C CA . ARG A 1 79 ? -16.221 -3.472 14.582 1.00 84.19 79 ARG A CA 1
ATOM 640 C C . ARG A 1 79 ? -17.485 -3.025 15.334 1.00 84.19 79 ARG A C 1
ATOM 642 O O . ARG A 1 79 ? -17.508 -3.054 16.557 1.00 84.19 79 ARG A O 1
ATOM 649 N N . GLY A 1 80 ? -18.501 -2.514 14.628 1.00 85.56 80 GLY A N 1
ATOM 650 C CA . GLY A 1 80 ? -19.767 -2.054 15.202 1.00 85.56 80 GLY A CA 1
ATOM 651 C C . GLY A 1 80 ? -19.698 -0.710 15.937 1.00 85.56 80 GLY A C 1
ATOM 652 O O . GLY A 1 80 ? -20.708 -0.263 16.472 1.00 85.56 80 GLY A O 1
ATOM 653 N N . ARG A 1 81 ? -18.541 -0.031 15.956 1.00 88.12 81 ARG A N 1
ATOM 654 C CA . ARG A 1 81 ? -18.353 1.264 16.632 1.00 88.12 81 ARG A CA 1
ATOM 655 C C . ARG A 1 81 ? -17.376 2.170 15.887 1.00 88.12 81 ARG A C 1
ATOM 657 O O . ARG A 1 81 ? -16.328 1.737 15.414 1.00 88.12 81 ARG A O 1
ATOM 664 N N . LYS A 1 82 ? -17.663 3.471 15.826 1.00 90.88 82 LYS A N 1
ATOM 665 C CA . LYS A 1 82 ? -16.738 4.453 15.229 1.00 90.88 82 LYS A CA 1
ATOM 666 C C . LYS A 1 82 ? -15.444 4.550 16.045 1.00 90.88 82 LYS A C 1
ATOM 668 O O . LYS A 1 82 ? -15.460 4.355 17.255 1.00 90.88 82 LYS A O 1
ATOM 673 N N . PHE A 1 83 ? -14.330 4.845 15.380 1.00 91.69 83 PHE A N 1
ATOM 674 C CA . PHE A 1 83 ? -13.096 5.300 16.033 1.00 91.69 83 PHE A CA 1
ATOM 675 C C . PHE A 1 83 ? -13.256 6.762 16.447 1.00 91.69 83 PHE A C 1
ATOM 677 O O . PHE A 1 83 ? -13.751 7.569 15.654 1.00 91.69 83 PHE A O 1
ATOM 684 N N . THR A 1 84 ? -12.841 7.110 17.665 1.00 92.06 84 THR A N 1
ATOM 685 C CA . THR A 1 84 ? -12.980 8.464 18.232 1.00 92.06 84 THR A CA 1
ATOM 686 C C . THR A 1 84 ? -11.706 8.910 18.945 1.00 92.06 84 THR A C 1
ATOM 688 O O . THR A 1 84 ? -10.915 8.076 19.371 1.00 92.06 84 THR A O 1
ATOM 691 N N . GLY A 1 85 ? -11.509 10.226 19.089 1.00 93.69 85 GLY A N 1
ATOM 692 C CA . GLY A 1 85 ? -10.401 10.791 19.869 1.00 93.69 85 GLY A CA 1
ATOM 693 C C . GLY A 1 85 ? -9.022 10.267 19.450 1.00 93.69 85 GLY A C 1
ATOM 694 O O . GLY A 1 85 ? -8.736 10.151 18.25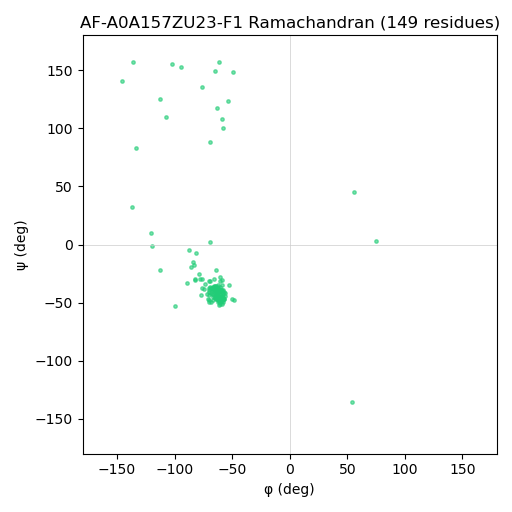6 1.00 93.69 85 GLY A O 1
ATOM 695 N N . ALA A 1 86 ? -8.193 9.934 20.442 1.00 94.44 86 ALA A N 1
ATOM 696 C CA . ALA A 1 86 ? -6.834 9.431 20.248 1.00 94.44 86 ALA A CA 1
ATOM 697 C C . ALA A 1 86 ? -6.784 8.134 19.421 1.00 94.44 86 ALA A C 1
ATOM 699 O O . ALA A 1 86 ? -5.982 8.041 18.499 1.00 94.44 86 ALA A O 1
ATOM 700 N N . GLU A 1 87 ? -7.708 7.194 19.656 1.00 93.88 87 GLU A N 1
ATOM 701 C CA . GLU A 1 87 ? -7.792 5.914 18.928 1.00 93.88 87 GLU A CA 1
ATOM 702 C C . GLU A 1 87 ? -7.946 6.133 17.412 1.00 93.88 87 GLU A C 1
ATOM 704 O O . GLU A 1 87 ? -7.346 5.442 16.591 1.00 93.88 87 GLU A O 1
ATOM 709 N N . ARG A 1 88 ? -8.737 7.140 17.017 1.00 94.88 88 ARG A N 1
ATOM 710 C CA . ARG A 1 88 ? -8.923 7.496 15.603 1.00 94.88 88 ARG A CA 1
ATOM 711 C C . ARG A 1 88 ? -7.662 8.088 14.989 1.00 94.88 88 ARG A C 1
ATOM 713 O O . ARG A 1 88 ? -7.380 7.801 13.829 1.00 94.88 88 ARG A O 1
ATOM 720 N N . VAL A 1 89 ? -6.973 8.959 15.724 1.00 95.81 89 VAL A N 1
ATOM 721 C CA . VAL A 1 89 ? -5.748 9.621 15.254 1.00 95.81 89 VAL A CA 1
ATOM 722 C C . VAL A 1 89 ? -4.642 8.593 15.077 1.00 95.81 89 VAL A C 1
ATOM 724 O O . VAL A 1 89 ? -4.032 8.541 14.011 1.00 95.81 89 VAL A O 1
ATOM 727 N N . GLU A 1 90 ? -4.448 7.736 16.078 1.00 96.50 90 GLU A N 1
ATOM 728 C CA . GLU A 1 90 ? -3.465 6.661 16.035 1.00 96.50 90 GLU A CA 1
ATOM 729 C C . GLU A 1 90 ? -3.737 5.725 14.857 1.00 96.50 90 GLU A C 1
ATOM 731 O O . GLU A 1 90 ? -2.860 5.517 14.022 1.00 96.50 90 GLU A O 1
ATOM 736 N N . TYR A 1 91 ? -4.974 5.237 14.710 1.00 95.25 91 TYR A N 1
ATOM 737 C CA . TYR A 1 91 ? -5.279 4.303 13.633 1.00 95.25 91 TYR A CA 1
ATOM 738 C C . TYR A 1 91 ? -5.138 4.942 12.243 1.00 95.25 91 TYR A C 1
ATOM 740 O O . TYR A 1 91 ? -4.603 4.317 11.330 1.00 95.25 91 TYR A O 1
ATOM 748 N N . ALA A 1 92 ? -5.547 6.204 12.071 1.00 95.06 92 ALA A N 1
ATOM 749 C CA . ALA A 1 92 ? -5.331 6.931 10.819 1.00 95.06 92 ALA A CA 1
ATOM 750 C C . ALA A 1 92 ? -3.836 7.071 10.482 1.00 95.06 92 ALA A C 1
ATOM 752 O O . ALA A 1 92 ? -3.447 6.845 9.333 1.00 95.06 92 ALA A O 1
ATOM 753 N N . GLY A 1 93 ? -3.005 7.385 11.482 1.00 96.56 93 GLY A N 1
ATOM 754 C CA . GLY A 1 93 ? -1.549 7.414 11.350 1.00 96.56 93 GLY A CA 1
ATOM 755 C C . GLY A 1 93 ? -0.979 6.051 10.955 1.00 96.56 93 GLY A C 1
ATOM 756 O O . GLY A 1 93 ? -0.211 5.962 9.998 1.00 96.56 93 GLY A O 1
ATOM 757 N N . THR A 1 94 ? -1.429 4.976 11.603 1.00 97.50 94 THR A N 1
ATOM 758 C CA . THR A 1 94 ? -1.022 3.602 11.278 1.00 97.50 94 THR A CA 1
ATOM 759 C C . THR A 1 94 ? -1.382 3.223 9.842 1.00 97.50 94 THR A C 1
ATOM 761 O O . THR A 1 94 ? -0.538 2.698 9.116 1.00 97.50 94 THR A O 1
ATOM 764 N N . ILE A 1 95 ? -2.593 3.544 9.370 1.00 94.31 95 ILE A N 1
ATOM 765 C CA . ILE A 1 95 ? -2.951 3.314 7.963 1.00 94.31 95 ILE A CA 1
ATOM 766 C C . ILE A 1 95 ? -2.060 4.136 7.023 1.00 94.31 95 ILE A C 1
ATOM 768 O O . ILE A 1 95 ? -1.681 3.644 5.959 1.00 94.31 95 ILE A O 1
ATOM 772 N N . ARG A 1 96 ? -1.674 5.365 7.389 1.00 95.19 96 ARG A N 1
ATOM 773 C CA . ARG A 1 96 ? -0.748 6.148 6.560 1.00 95.19 96 ARG A CA 1
ATOM 774 C C . ARG A 1 96 ? 0.636 5.537 6.469 1.00 95.19 96 ARG A C 1
ATOM 776 O O . ARG A 1 96 ? 1.180 5.510 5.369 1.00 95.19 96 ARG A O 1
ATOM 783 N N . ILE A 1 97 ? 1.151 4.988 7.564 1.00 96.94 97 ILE A N 1
ATOM 784 C CA . ILE A 1 97 ? 2.403 4.225 7.555 1.00 96.94 97 ILE A CA 1
ATOM 785 C C . ILE A 1 97 ? 2.288 3.046 6.586 1.00 96.94 97 ILE A C 1
ATOM 787 O O . ILE A 1 97 ? 3.151 2.880 5.730 1.00 96.94 97 ILE A O 1
ATOM 791 N N . LEU A 1 98 ? 1.194 2.280 6.643 1.00 95.62 98 LEU A N 1
ATOM 792 C CA . LEU A 1 98 ? 0.974 1.147 5.740 1.00 95.62 98 LEU A CA 1
ATOM 793 C C . LEU A 1 98 ? 0.896 1.565 4.261 1.00 95.62 98 LEU A C 1
ATOM 795 O O . LEU A 1 98 ? 1.455 0.882 3.399 1.00 95.62 98 LEU A O 1
ATOM 799 N N . ILE A 1 99 ? 0.247 2.693 3.951 1.00 91.62 99 ILE A N 1
ATOM 800 C CA . ILE A 1 99 ? 0.224 3.266 2.593 1.00 91.62 99 ILE A CA 1
ATOM 801 C C . ILE A 1 99 ? 1.644 3.608 2.136 1.00 91.62 99 ILE A C 1
ATOM 803 O O . ILE A 1 99 ? 2.030 3.217 1.037 1.00 91.62 99 ILE A O 1
ATOM 807 N N . THR A 1 100 ? 2.423 4.296 2.971 1.00 93.94 100 THR A N 1
ATOM 808 C CA . THR A 1 100 ? 3.805 4.674 2.650 1.00 93.94 100 THR A CA 1
ATOM 809 C C . THR A 1 100 ? 4.684 3.444 2.449 1.00 93.94 100 THR A C 1
ATOM 811 O O . THR A 1 100 ? 5.349 3.347 1.425 1.00 93.94 100 THR A O 1
ATOM 814 N N . MET A 1 101 ? 4.621 2.463 3.354 1.00 96.44 101 MET A N 1
ATOM 815 C CA . MET A 1 101 ? 5.345 1.195 3.214 1.00 96.44 101 MET A CA 1
ATOM 816 C C . MET A 1 101 ? 4.992 0.483 1.910 1.00 96.44 101 MET A C 1
ATOM 818 O O . MET A 1 101 ? 5.874 -0.035 1.237 1.00 96.44 101 MET A O 1
ATOM 822 N N . THR A 1 102 ? 3.711 0.471 1.537 1.00 95.25 102 THR A N 1
ATOM 823 C CA . THR A 1 102 ? 3.250 -0.132 0.279 1.00 95.25 102 THR A CA 1
ATOM 824 C C . THR A 1 102 ? 3.867 0.577 -0.920 1.00 95.25 102 THR A C 1
ATOM 826 O O . THR A 1 102 ? 4.422 -0.075 -1.796 1.00 95.25 102 THR A O 1
ATOM 829 N N . ILE A 1 103 ? 3.793 1.908 -0.953 1.00 92.75 103 ILE A N 1
ATOM 830 C CA . ILE A 1 103 ? 4.353 2.721 -2.036 1.00 92.75 103 ILE A CA 1
ATOM 831 C C . ILE A 1 103 ? 5.863 2.496 -2.160 1.00 92.75 103 ILE A C 1
ATOM 833 O O . ILE A 1 103 ? 6.341 2.248 -3.265 1.00 92.75 103 ILE A O 1
ATOM 837 N N . GLU A 1 104 ? 6.590 2.536 -1.043 1.00 95.44 104 GLU A N 1
ATOM 838 C CA . GLU A 1 104 ? 8.044 2.381 -1.040 1.00 95.44 104 GLU A CA 1
ATOM 839 C C . GLU A 1 104 ? 8.459 0.967 -1.447 1.00 95.44 104 GLU A C 1
ATOM 841 O O . GLU A 1 104 ? 9.312 0.795 -2.304 1.00 95.44 104 GLU A O 1
ATOM 846 N N . THR A 1 105 ? 7.769 -0.058 -0.942 1.00 97.38 105 THR A N 1
ATOM 847 C CA . THR A 1 105 ? 8.016 -1.455 -1.333 1.00 97.38 105 THR A CA 1
ATOM 848 C C . THR A 1 105 ? 7.863 -1.656 -2.845 1.00 97.38 105 THR A C 1
ATOM 850 O O . THR A 1 105 ? 8.655 -2.360 -3.469 1.00 97.38 105 THR A O 1
AT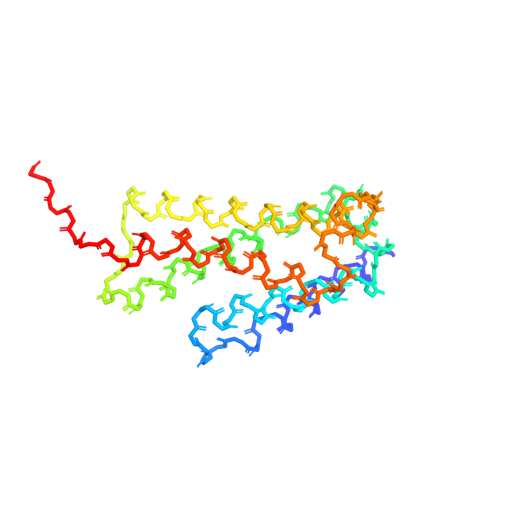OM 853 N N . LEU A 1 106 ? 6.852 -1.031 -3.458 1.00 95.88 106 LEU A N 1
ATOM 854 C CA . LEU A 1 106 ? 6.643 -1.102 -4.906 1.00 95.88 106 LEU A CA 1
ATOM 855 C C . LEU A 1 106 ? 7.670 -0.271 -5.687 1.00 95.88 106 LEU A C 1
ATOM 857 O O . LEU A 1 106 ? 8.068 -0.677 -6.779 1.00 95.88 106 LEU A O 1
ATOM 861 N N . SER A 1 107 ? 8.110 0.861 -5.135 1.00 95.06 107 SER A N 1
ATOM 862 C CA . SER A 1 107 ? 9.208 1.658 -5.688 1.00 95.06 107 SER A CA 1
ATOM 863 C C . SER A 1 107 ? 10.503 0.845 -5.714 1.00 95.06 107 SER A C 1
ATOM 865 O O . SER A 1 107 ? 11.091 0.659 -6.779 1.00 95.06 107 SER A O 1
ATOM 867 N N . GLU A 1 108 ? 10.884 0.246 -4.588 1.00 97.38 108 GLU A N 1
ATOM 868 C CA . GLU A 1 108 ? 12.077 -0.594 -4.504 1.00 97.38 108 GLU A CA 1
ATOM 869 C 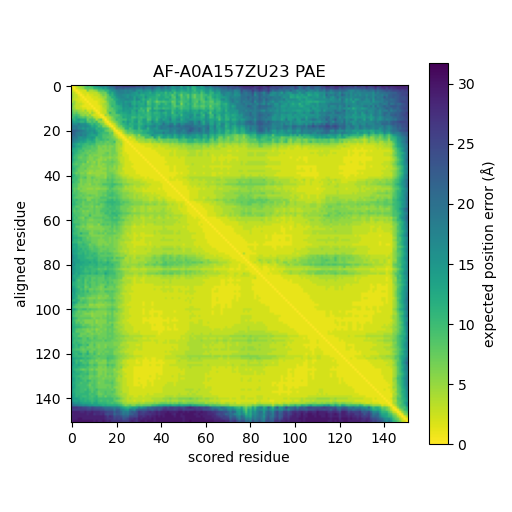C . GLU A 1 108 ? 12.008 -1.774 -5.478 1.00 97.38 108 GLU A C 1
ATOM 871 O O . GLU A 1 108 ? 12.939 -2.017 -6.248 1.00 97.38 108 GLU A O 1
ATOM 876 N N . ARG A 1 109 ? 10.857 -2.455 -5.541 1.00 96.25 109 ARG A N 1
ATOM 877 C CA . ARG A 1 109 ? 10.672 -3.610 -6.426 1.00 96.25 109 ARG A CA 1
ATOM 878 C C . ARG A 1 109 ? 10.757 -3.270 -7.916 1.00 96.25 109 ARG A C 1
ATOM 880 O O . ARG A 1 109 ? 11.336 -4.055 -8.666 1.00 96.25 109 ARG A O 1
ATOM 887 N N . TYR A 1 110 ? 10.111 -2.190 -8.360 1.00 95.62 110 TYR A N 1
ATOM 888 C CA . TYR A 1 110 ? 9.858 -1.943 -9.791 1.00 95.62 110 TYR A CA 1
ATOM 889 C C . TYR A 1 110 ? 10.611 -0.753 -10.379 1.00 95.62 110 TYR A C 1
ATOM 891 O O . TYR A 1 110 ? 10.780 -0.691 -11.593 1.00 95.62 110 TYR A O 1
ATOM 899 N N . ILE A 1 111 ? 11.038 0.198 -9.551 1.00 94.38 111 ILE A N 1
ATOM 900 C CA . ILE A 1 111 ? 11.789 1.381 -9.986 1.00 94.38 111 ILE A CA 1
ATOM 901 C C . ILE A 1 111 ? 13.275 1.169 -9.721 1.00 94.38 111 ILE A C 1
ATOM 903 O O . ILE A 1 111 ? 14.083 1.297 -10.642 1.00 94.38 111 ILE A O 1
ATOM 907 N N . ASN A 1 112 ? 13.629 0.811 -8.486 1.00 94.81 112 ASN A N 1
ATOM 908 C CA . ASN A 1 112 ? 15.027 0.620 -8.096 1.00 94.81 112 ASN A CA 1
ATOM 909 C C . ASN A 1 112 ? 15.549 -0.783 -8.438 1.00 94.81 112 ASN A C 1
ATOM 911 O O . ASN A 1 112 ? 16.759 -0.981 -8.491 1.00 94.81 112 ASN A O 1
ATOM 915 N N . ASN A 1 113 ? 14.648 -1.725 -8.745 1.00 93.94 113 ASN A N 1
ATOM 916 C CA . ASN A 1 113 ? 14.959 -3.123 -9.049 1.00 93.94 113 ASN A CA 1
ATOM 917 C C . ASN A 1 113 ? 15.757 -3.803 -7.928 1.00 93.94 113 ASN A C 1
ATOM 919 O O . ASN A 1 113 ? 16.735 -4.502 -8.196 1.00 93.94 113 ASN A O 1
ATOM 923 N N . ASP A 1 114 ? 15.338 -3.601 -6.676 1.00 97.81 114 ASP A N 1
ATOM 924 C CA . ASP A 1 114 ? 15.944 -4.266 -5.525 1.00 97.81 114 ASP A CA 1
ATOM 925 C C . ASP A 1 114 ? 15.968 -5.789 -5.736 1.00 97.81 114 ASP A C 1
ATOM 927 O O . ASP A 1 114 ? 14.933 -6.418 -5.994 1.00 97.81 114 ASP A O 1
ATOM 931 N N . ALA A 1 115 ? 17.164 -6.376 -5.663 1.00 97.56 115 ALA A N 1
ATOM 932 C CA . ALA A 1 115 ? 17.383 -7.777 -6.006 1.00 97.56 115 ALA A CA 1
ATOM 933 C C . ALA A 1 115 ? 16.679 -8.722 -5.024 1.00 97.56 115 ALA A C 1
ATOM 935 O O . ALA A 1 115 ? 16.011 -9.664 -5.449 1.00 97.56 115 ALA A O 1
ATOM 936 N N . LEU A 1 116 ? 16.753 -8.433 -3.722 1.00 97.88 116 LEU A N 1
ATOM 937 C CA . LEU A 1 116 ? 16.194 -9.294 -2.683 1.00 97.88 116 LEU A CA 1
ATOM 938 C C . LEU A 1 116 ? 14.663 -9.336 -2.754 1.00 97.88 116 LEU A C 1
ATOM 940 O O . LEU A 1 116 ? 14.065 -10.410 -2.699 1.00 97.88 116 LEU A O 1
ATOM 944 N N . ILE A 1 117 ? 14.014 -8.180 -2.910 1.00 96.62 117 ILE A N 1
ATOM 945 C CA . ILE A 1 117 ? 12.557 -8.099 -3.062 1.00 96.62 117 ILE A CA 1
ATOM 946 C C . ILE A 1 117 ? 12.132 -8.751 -4.385 1.00 96.62 117 ILE A C 1
ATOM 948 O O . ILE A 1 117 ? 11.094 -9.413 -4.433 1.00 96.62 117 ILE A O 1
ATOM 952 N N . SER A 1 118 ? 12.929 -8.604 -5.448 1.00 96.69 118 SER A N 1
ATOM 953 C CA . SER A 1 118 ? 12.645 -9.217 -6.751 1.00 96.69 118 SER A CA 1
ATOM 954 C C . SER A 1 118 ? 12.689 -10.741 -6.723 1.00 96.69 118 SER A C 1
ATOM 956 O O . SER A 1 118 ? 11.815 -11.379 -7.309 1.00 96.69 118 SER A O 1
ATOM 958 N N . GLU A 1 119 ? 13.663 -11.319 -6.024 1.00 97.62 119 GLU A N 1
ATOM 959 C CA . GLU A 1 119 ? 13.778 -12.766 -5.832 1.00 97.62 119 GLU A CA 1
ATOM 960 C C . GLU A 1 119 ? 12.681 -13.306 -4.906 1.00 97.62 119 GLU A C 1
ATOM 962 O O . GLU A 1 119 ? 12.056 -14.323 -5.209 1.00 97.62 119 GLU A O 1
ATOM 967 N N . ALA A 1 120 ? 12.404 -12.610 -3.799 1.00 97.50 120 ALA A N 1
ATOM 968 C CA . ALA A 1 120 ? 11.397 -13.030 -2.826 1.00 97.50 120 ALA A CA 1
ATOM 969 C C . ALA A 1 120 ? 9.958 -12.931 -3.365 1.00 97.50 120 ALA A C 1
ATOM 971 O O . ALA A 1 120 ? 9.098 -13.725 -2.975 1.00 97.50 120 ALA A O 1
ATOM 972 N N . PHE A 1 121 ? 9.686 -11.968 -4.252 1.00 97.50 121 PHE A N 1
ATOM 973 C CA . PHE A 1 121 ? 8.367 -11.728 -4.844 1.00 97.50 121 PHE A CA 1
ATOM 974 C C . PHE A 1 121 ? 8.481 -11.525 -6.367 1.00 97.50 121 PHE A C 1
ATOM 976 O O . PHE A 1 121 ? 8.508 -10.383 -6.857 1.00 97.50 121 PHE A O 1
ATOM 983 N N . PRO A 1 122 ? 8.531 -12.630 -7.138 1.00 94.62 122 PRO A N 1
ATOM 984 C CA . PRO A 1 122 ? 8.767 -12.575 -8.578 1.00 94.62 122 PRO A CA 1
ATOM 985 C C . PRO A 1 122 ? 7.653 -11.844 -9.331 1.00 94.62 122 PRO A C 1
ATOM 987 O O . PRO A 1 122 ? 7.939 -11.055 -10.235 1.00 94.62 122 PRO A O 1
ATOM 990 N N . GLY A 1 123 ? 6.392 -12.068 -8.946 1.00 95.88 123 GLY A N 1
ATOM 991 C CA . GLY A 1 123 ? 5.224 -11.483 -9.591 1.00 95.88 123 GLY A CA 1
ATOM 992 C C . GLY A 1 123 ? 4.599 -10.302 -8.832 1.00 95.88 123 GLY A C 1
ATOM 993 O O . GLY A 1 123 ? 4.675 -10.222 -7.602 1.00 95.88 123 GLY A O 1
ATOM 994 N N . PRO A 1 124 ? 3.886 -9.406 -9.545 1.00 95.88 124 PRO A N 1
ATOM 995 C CA . PRO A 1 124 ? 3.112 -8.327 -8.921 1.00 95.88 124 PRO A CA 1
ATOM 996 C C . PRO A 1 124 ? 2.008 -8.816 -7.992 1.00 95.88 124 PRO A C 1
ATOM 998 O O . PRO A 1 124 ? 1.671 -8.142 -7.021 1.00 95.88 124 PRO A O 1
ATOM 1001 N N . ASP A 1 125 ? 1.465 -10.001 -8.238 1.00 96.75 125 ASP A N 1
ATOM 1002 C CA . ASP A 1 125 ? 0.442 -10.566 -7.369 1.00 96.75 125 ASP A CA 1
ATOM 1003 C C . ASP A 1 125 ? 1.035 -11.123 -6.066 1.00 96.75 125 ASP A C 1
ATOM 1005 O O . ASP A 1 125 ? 0.369 -11.091 -5.031 1.00 96.75 125 ASP A O 1
ATOM 1009 N N . ASP A 1 126 ? 2.282 -11.596 -6.089 1.00 96.94 126 ASP A N 1
ATOM 1010 C CA . ASP A 1 126 ? 2.950 -12.173 -4.918 1.00 96.94 126 ASP A CA 1
ATOM 1011 C C . ASP A 1 126 ? 3.271 -11.088 -3.890 1.00 96.94 126 ASP A C 1
ATOM 1013 O O . ASP A 1 126 ? 2.914 -11.207 -2.712 1.00 96.94 126 ASP A O 1
ATOM 1017 N N . ILE A 1 127 ? 3.854 -9.978 -4.353 1.00 97.12 127 ILE A N 1
ATOM 1018 C CA . ILE A 1 127 ? 4.148 -8.830 -3.494 1.00 97.12 127 ILE A CA 1
ATOM 1019 C C . ILE A 1 127 ? 2.855 -8.187 -2.973 1.00 97.12 127 ILE A C 1
ATOM 1021 O O . ILE A 1 127 ? 2.757 -7.877 -1.785 1.00 97.12 127 ILE A O 1
ATOM 1025 N N . ALA A 1 128 ? 1.808 -8.089 -3.806 1.00 95.56 128 ALA A N 1
ATOM 1026 C CA . ALA A 1 128 ? 0.502 -7.580 -3.391 1.00 95.56 128 ALA A CA 1
ATOM 1027 C C . ALA A 1 128 ? -0.127 -8.420 -2.273 1.00 95.56 128 ALA A C 1
ATOM 1029 O O . ALA A 1 128 ? -0.652 -7.863 -1.305 1.00 95.56 128 ALA A O 1
ATOM 1030 N N . LYS A 1 129 ? -0.074 -9.754 -2.382 1.00 96.56 129 LYS A N 1
ATOM 1031 C CA . LYS A 1 129 ? -0.572 -10.663 -1.339 1.00 96.56 129 LYS A CA 1
ATOM 1032 C C . LYS A 1 129 ? 0.213 -10.486 -0.044 1.00 96.56 129 LYS A C 1
ATOM 1034 O O . LYS A 1 129 ? -0.399 -10.394 1.019 1.00 96.56 129 LYS A O 1
ATOM 1039 N N . LYS A 1 130 ? 1.545 -10.379 -0.118 1.00 97.56 130 LYS A N 1
ATOM 1040 C CA . LYS A 1 130 ? 2.380 -10.188 1.074 1.00 97.56 130 LYS A CA 1
ATOM 1041 C C . LYS A 1 130 ? 2.106 -8.855 1.766 1.00 97.56 130 LYS A C 1
ATOM 1043 O O . LYS A 1 130 ? 1.927 -8.842 2.982 1.00 97.56 130 LYS A O 1
ATOM 1048 N N . ILE A 1 131 ? 2.028 -7.761 1.007 1.00 96.94 131 ILE A N 1
ATOM 1049 C CA . ILE A 1 131 ? 1.681 -6.437 1.538 1.00 96.94 131 ILE A CA 1
ATOM 1050 C C . ILE A 1 131 ? 0.301 -6.496 2.201 1.00 96.94 131 ILE A C 1
ATOM 1052 O O . ILE A 1 131 ? 0.151 -6.089 3.348 1.00 96.94 131 ILE A O 1
ATOM 1056 N N . SER A 1 132 ? -0.695 -7.071 1.527 1.00 94.44 132 SER A N 1
ATOM 1057 C CA . SER A 1 132 ? -2.054 -7.203 2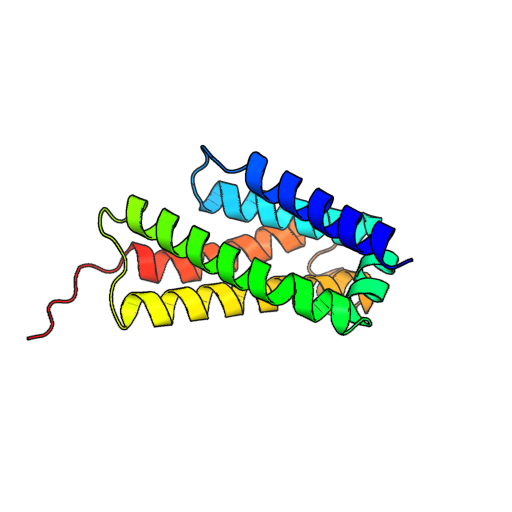.075 1.00 94.44 132 SER A CA 1
ATOM 1058 C C . SER A 1 132 ? -2.094 -8.016 3.368 1.00 94.44 132 SER A C 1
ATOM 1060 O O . SER A 1 132 ? -2.774 -7.621 4.307 1.00 94.44 132 SER A O 1
ATOM 1062 N N . ALA A 1 133 ? -1.303 -9.087 3.475 1.00 95.69 133 ALA A N 1
ATOM 1063 C CA . ALA A 1 133 ? -1.192 -9.858 4.711 1.00 95.69 133 ALA A CA 1
ATOM 1064 C C . ALA A 1 133 ? -0.654 -9.018 5.887 1.00 95.69 133 ALA A C 1
ATOM 1066 O O . ALA A 1 133 ? -1.160 -9.136 7.002 1.00 95.69 133 ALA A O 1
ATOM 1067 N N . ILE A 1 134 ? 0.328 -8.139 5.641 1.00 96.56 134 ILE A N 1
ATOM 1068 C CA . ILE A 1 134 ? 0.840 -7.199 6.657 1.00 96.56 134 ILE A CA 1
ATOM 1069 C C . ILE A 1 134 ? -0.264 -6.224 7.079 1.00 96.56 134 ILE A C 1
ATOM 1071 O O . ILE A 1 134 ? -0.464 -6.002 8.273 1.00 96.56 134 ILE A O 1
ATOM 1075 N N . TRP A 1 135 ? -1.008 -5.675 6.115 1.00 95.06 135 TRP A N 1
ATOM 1076 C CA . TRP A 1 135 ? -2.141 -4.798 6.406 1.00 95.06 135 TRP A CA 1
ATOM 1077 C C . TRP A 1 135 ? -3.191 -5.494 7.276 1.00 95.06 135 TRP A C 1
ATOM 1079 O O . TRP A 1 135 ? -3.586 -4.925 8.291 1.00 95.06 135 TRP A O 1
ATOM 1089 N N . HIS A 1 136 ? -3.616 -6.713 6.921 1.00 91.81 136 HIS A N 1
ATOM 1090 C CA . HIS A 1 136 ? -4.629 -7.451 7.684 1.00 91.81 136 HIS A CA 1
ATOM 1091 C C . HIS A 1 136 ? -4.184 -7.696 9.123 1.00 91.81 136 HIS A C 1
ATOM 1093 O O . HIS A 1 136 ? -4.951 -7.443 10.046 1.00 91.81 136 HIS A O 1
ATOM 1099 N N . GLU A 1 137 ? -2.941 -8.133 9.333 1.00 93.75 137 GLU A N 1
ATOM 1100 C CA . GLU A 1 137 ? -2.425 -8.398 10.679 1.00 93.75 137 GLU A CA 1
ATOM 1101 C C . GLU A 1 137 ? -2.407 -7.134 11.551 1.00 93.75 137 GLU A C 1
ATOM 1103 O O . GLU A 1 137 ? -2.771 -7.176 12.727 1.00 93.75 137 GLU A O 1
ATOM 1108 N N . VAL A 1 138 ? -2.045 -5.985 10.974 1.00 94.06 138 VAL A N 1
ATOM 1109 C CA . VAL A 1 138 ? -2.068 -4.704 11.691 1.00 94.06 138 VAL A CA 1
ATOM 1110 C C . VAL A 1 138 ? -3.503 -4.248 11.961 1.00 94.06 138 VAL A C 1
ATOM 1112 O O . VAL A 1 138 ? -3.842 -3.913 13.096 1.00 94.06 138 VAL A O 1
ATOM 1115 N N . MET A 1 139 ? -4.368 -4.256 10.946 1.00 90.94 139 MET A N 1
ATOM 1116 C CA . MET A 1 139 ? -5.748 -3.773 11.056 1.00 90.94 139 MET A CA 1
ATOM 1117 C C . MET A 1 139 ? -6.597 -4.619 12.000 1.00 90.94 139 MET A C 1
ATOM 1119 O O . MET A 1 139 ? -7.384 -4.071 12.773 1.00 90.94 139 MET A O 1
ATOM 1123 N N . LYS A 1 140 ? -6.382 -5.937 12.015 1.00 89.81 140 LYS A N 1
ATOM 1124 C CA . LYS A 1 140 ? -7.061 -6.868 12.920 1.00 89.81 140 LYS A CA 1
ATOM 1125 C C . LYS A 1 140 ? -6.952 -6.434 14.381 1.00 89.81 140 LYS A C 1
ATOM 1127 O O . LYS A 1 140 ? -7.909 -6.600 15.128 1.00 89.81 140 LYS A O 1
ATOM 1132 N N . ARG A 1 141 ? -5.833 -5.833 14.799 1.00 89.62 141 ARG A N 1
ATOM 1133 C CA . ARG A 1 141 ? -5.628 -5.358 16.182 1.00 89.62 141 ARG A CA 1
ATOM 1134 C C . ARG A 1 141 ? -6.565 -4.204 16.543 1.00 89.62 141 ARG A C 1
ATOM 1136 O O . ARG A 1 141 ? -7.109 -4.179 17.641 1.00 89.62 141 ARG A O 1
ATOM 1143 N N . TYR A 1 142 ? -6.806 -3.295 15.602 1.00 88.62 142 TYR A N 1
ATOM 1144 C CA . TYR A 1 142 ? -7.722 -2.163 15.774 1.00 88.62 142 TYR A CA 1
ATOM 1145 C C . TYR A 1 142 ? -9.197 -2.566 15.643 1.00 88.62 142 TYR A C 1
ATOM 1147 O O . TYR A 1 142 ? -10.076 -1.943 16.248 1.00 88.62 142 TYR A O 1
ATOM 1155 N N . GLU A 1 143 ? -9.478 -3.598 14.847 1.00 85.00 143 GLU A N 1
ATOM 1156 C CA . GLU A 1 143 ? -10.829 -4.125 14.649 1.00 85.00 143 GLU A CA 1
ATOM 1157 C C . GLU A 1 143 ? -11.264 -5.090 15.765 1.00 85.00 143 GLU A C 1
ATOM 1159 O O . GLU A 1 143 ? -12.448 -5.125 16.094 1.00 85.00 143 GLU A O 1
ATOM 1164 N N . ALA A 1 144 ? -10.330 -5.817 16.389 1.00 80.19 144 ALA A N 1
ATOM 1165 C CA . ALA A 1 144 ? -10.598 -6.748 17.487 1.00 80.19 144 ALA A CA 1
ATOM 1166 C C . ALA A 1 144 ? -10.688 -6.082 18.872 1.00 80.19 144 ALA A C 1
ATOM 1168 O O . ALA A 1 144 ? -11.206 -6.696 19.803 1.00 80.19 144 ALA A O 1
ATOM 1169 N N . ALA A 1 145 ? -10.176 -4.856 19.037 1.00 59.69 145 ALA A N 1
ATOM 1170 C CA . ALA A 1 145 ? -10.110 -4.199 20.339 1.00 59.69 145 ALA A CA 1
ATOM 1171 C C . ALA A 1 145 ? -11.521 -3.946 20.928 1.00 59.69 145 ALA A C 1
ATOM 1173 O O . ALA A 1 145 ? -12.288 -3.145 20.361 1.00 59.69 145 ALA A O 1
ATOM 1174 N N . PRO A 1 146 ? -11.867 -4.555 22.087 1.00 54.69 146 PRO A N 1
ATOM 1175 C CA . PRO A 1 146 ? -13.055 -4.162 22.828 1.00 54.69 146 PRO A CA 1
ATOM 1176 C C . PRO A 1 146 ? -12.910 -2.703 23.258 1.00 54.69 146 PRO A C 1
ATOM 1178 O O . PRO A 1 146 ? -11.802 -2.172 23.322 1.00 54.69 146 PRO A O 1
ATOM 1181 N N . ALA A 1 147 ? -14.033 -2.034 23.523 1.00 51.12 147 ALA A N 1
ATOM 1182 C CA . ALA A 1 147 ? -14.003 -0.703 24.109 1.00 51.12 147 ALA A CA 1
ATOM 1183 C C . ALA A 1 147 ? -13.250 -0.779 25.444 1.00 51.12 147 ALA A C 1
ATOM 1185 O O . ALA A 1 147 ? -13.810 -1.208 26.450 1.00 51.12 147 ALA A O 1
ATOM 1186 N N . THR A 1 148 ? -11.978 -0.392 25.462 1.00 49.81 148 THR A N 1
ATOM 1187 C CA . THR A 1 148 ? -11.285 -0.084 26.703 1.00 49.81 148 THR A CA 1
ATOM 1188 C C . THR A 1 148 ? -11.898 1.204 27.230 1.00 49.81 148 THR A C 1
ATOM 1190 O O . THR A 1 148 ? -11.469 2.313 26.929 1.00 49.81 148 THR A O 1
ATOM 1193 N N . GLY A 1 149 ? -12.966 1.029 28.009 1.00 51.56 149 GLY A N 1
ATOM 1194 C CA . GLY A 1 149 ? -13.143 1.841 29.193 1.00 51.56 149 GLY A CA 1
ATOM 1195 C C . GLY A 1 149 ? -11.925 1.598 30.073 1.00 51.56 149 GLY A C 1
ATOM 1196 O O . GLY A 1 149 ? -11.747 0.514 30.620 1.00 51.56 149 GLY A O 1
ATOM 1197 N N . THR A 1 150 ? -11.061 2.593 30.154 1.00 38.75 150 THR A N 1
ATOM 1198 C CA . THR A 1 150 ? -10.187 2.781 31.305 1.00 38.75 150 THR A CA 1
ATOM 1199 C C . THR A 1 150 ? -10.660 4.055 31.982 1.00 38.75 150 THR A C 1
ATOM 1201 O O . THR A 1 150 ? -10.862 5.065 31.305 1.00 38.75 150 THR A O 1
ATOM 1204 N N . ALA A 1 151 ? -10.944 3.876 33.270 1.00 38.16 151 ALA A N 1
ATOM 1205 C CA . ALA A 1 151 ? -11.586 4.772 34.221 1.00 38.16 151 ALA A CA 1
ATOM 1206 C C . ALA A 1 151 ? -10.972 6.173 34.317 1.00 38.16 151 ALA A C 1
ATOM 1208 O O . ALA A 1 151 ? -9.769 6.318 34.004 1.00 38.16 151 ALA A O 1
#

Nearest PDB structures (foldseek):
  4e17-assembly1_A  TM=3.608E-01  e=7.077E+00  Gallus gallus
  6oo4-assembly1_B  TM=2.990E-01  e=9.057E+00  Oryctolagus cuniculus